Protein AF-A0A938S3V7-F1 (afdb_monomer_lite)

Sequence (54 aa):
MPTSTDRTDRRDLDTFLHDVGRRIAALRRARGWTQADMAERLGVAVQNAQRLEG

Structure (mmCIF, N/CA/C/O backbone):
data_AF-A0A938S3V7-F1
#
_entry.id   AF-A0A938S3V7-F1
#
loop_
_atom_site.group_PDB
_atom_site.id
_atom_site.type_symbol
_atom_site.label_atom_id
_atom_site.label_alt_id
_atom_site.label_comp_id
_atom_site.label_asym_id
_atom_site.label_entity_id
_atom_site.label_seq_id
_atom_site.pdbx_PDB_ins_code
_atom_site.Cartn_x
_atom_site.Cartn_y
_atom_site.Cartn_z
_atom_site.occupancy
_atom_site.B_iso_or_equiv
_atom_site.auth_seq_id
_atom_site.auth_comp_id
_atom_site.auth_asym_id
_atom_site.auth_atom_id
_atom_site.pdbx_PDB_model_num
ATOM 1 N N . MET A 1 1 ? 27.057 13.299 -19.432 1.00 44.38 1 MET A N 1
ATOM 2 C CA . MET A 1 1 ? 25.901 12.773 -20.190 1.00 44.38 1 MET A CA 1
ATOM 3 C C . MET A 1 1 ? 25.580 11.392 -19.637 1.00 44.38 1 MET A C 1
ATOM 5 O O . MET A 1 1 ? 26.461 10.547 -19.739 1.00 44.38 1 MET A O 1
ATOM 9 N N . PRO A 1 2 ? 24.421 11.152 -18.997 1.00 52.53 2 PRO A N 1
ATOM 10 C CA . PRO A 1 2 ? 24.066 9.801 -18.566 1.00 52.53 2 PRO A CA 1
ATOM 11 C C . PRO A 1 2 ? 23.843 8.928 -19.813 1.00 52.53 2 PRO A C 1
ATOM 13 O O . PRO A 1 2 ? 23.172 9.345 -20.761 1.00 52.53 2 PRO A O 1
ATOM 16 N N . THR A 1 3 ? 24.479 7.759 -19.854 1.00 50.41 3 THR A N 1
ATOM 17 C CA . THR A 1 3 ? 24.473 6.844 -21.004 1.00 50.41 3 THR A CA 1
ATOM 18 C C . THR A 1 3 ? 23.136 6.104 -21.131 1.00 50.41 3 THR A C 1
ATOM 20 O O . THR A 1 3 ? 22.369 5.981 -20.179 1.00 50.41 3 THR A O 1
ATOM 23 N N . SER A 1 4 ? 22.833 5.621 -22.342 1.00 57.69 4 SER A N 1
ATOM 24 C CA . SER A 1 4 ? 21.567 4.958 -22.717 1.00 57.69 4 SER A CA 1
ATOM 25 C C . SER A 1 4 ? 21.184 3.746 -21.841 1.00 57.69 4 SER A C 1
ATOM 27 O O . SER A 1 4 ? 20.012 3.376 -21.773 1.00 57.69 4 SER A O 1
ATOM 29 N N . THR A 1 5 ? 22.154 3.149 -21.145 1.00 59.31 5 THR A N 1
ATOM 30 C CA . THR A 1 5 ? 21.973 1.987 -20.263 1.00 59.31 5 THR A CA 1
ATOM 31 C C . THR A 1 5 ? 21.198 2.334 -18.982 1.00 59.31 5 THR A C 1
ATOM 33 O O . THR A 1 5 ? 20.273 1.612 -18.627 1.00 59.31 5 THR A O 1
ATOM 36 N N . ASP A 1 6 ? 21.461 3.491 -18.361 1.00 61.88 6 ASP A N 1
ATOM 37 C CA . ASP A 1 6 ? 20.833 3.926 -17.093 1.00 61.88 6 ASP A CA 1
ATOM 38 C C . ASP A 1 6 ? 19.312 4.155 -17.208 1.00 61.88 6 ASP A C 1
ATOM 40 O O . ASP A 1 6 ? 18.536 3.912 -16.284 1.00 61.88 6 ASP A O 1
ATOM 44 N N . ARG A 1 7 ? 18.851 4.594 -18.387 1.00 60.91 7 ARG A N 1
ATOM 45 C CA . ARG A 1 7 ? 17.417 4.795 -18.660 1.00 60.91 7 ARG A CA 1
ATOM 46 C C . ARG A 1 7 ? 16.652 3.496 -18.886 1.00 60.91 7 ARG A C 1
ATOM 48 O O . ARG A 1 7 ? 15.428 3.502 -18.789 1.00 60.91 7 ARG A O 1
ATOM 55 N N . THR A 1 8 ? 17.328 2.417 -19.263 1.00 66.12 8 THR A N 1
ATOM 56 C CA . THR A 1 8 ? 16.675 1.124 -19.524 1.00 66.12 8 THR A CA 1
ATOM 57 C C . THR A 1 8 ? 16.508 0.363 -18.215 1.00 66.12 8 THR A C 1
ATOM 59 O O . THR A 1 8 ? 15.387 0.001 -17.884 1.00 66.12 8 THR A O 1
ATOM 62 N N . ASP A 1 9 ? 17.559 0.337 -17.396 1.00 76.81 9 ASP A N 1
ATOM 63 C CA . ASP A 1 9 ? 17.571 -0.311 -16.078 1.00 76.81 9 ASP A CA 1
ATOM 64 C C . ASP A 1 9 ? 16.458 0.213 -15.146 1.00 76.81 9 ASP A C 1
ATOM 66 O O . ASP A 1 9 ? 15.734 -0.532 -14.488 1.00 76.81 9 ASP A O 1
ATOM 70 N N . ARG A 1 10 ? 16.231 1.530 -15.164 1.00 80.12 10 ARG A N 1
ATOM 71 C CA . ARG A 1 10 ? 15.182 2.168 -14.358 1.00 80.12 10 ARG A CA 1
ATOM 72 C C . ARG A 1 10 ? 13.760 1.865 -14.831 1.00 80.12 10 ARG A C 1
ATOM 74 O O . ARG A 1 10 ? 12.882 1.688 -13.998 1.00 80.12 10 ARG A O 1
ATOM 81 N N . ARG A 1 11 ? 13.530 1.751 -16.143 1.00 82.25 11 ARG A N 1
ATOM 82 C CA . ARG A 1 11 ? 12.208 1.375 -16.685 1.00 82.25 11 ARG A CA 1
ATOM 83 C C . ARG A 1 11 ? 11.857 -0.074 -16.357 1.00 82.25 11 ARG A C 1
ATOM 85 O O . ARG A 1 11 ? 10.694 -0.377 -16.086 1.00 82.25 11 ARG A O 1
ATOM 92 N N . ASP A 1 12 ? 12.861 -0.942 -16.361 1.00 87.56 12 ASP A N 1
ATOM 93 C CA . ASP A 1 12 ? 12.695 -2.351 -16.017 1.00 87.56 12 ASP A CA 1
ATOM 94 C C . ASP A 1 12 ? 12.385 -2.505 -14.521 1.00 87.56 12 ASP A C 1
ATOM 96 O O . ASP A 1 12 ? 11.465 -3.240 -14.153 1.00 87.56 12 ASP A O 1
ATOM 100 N N . LEU A 1 13 ? 13.062 -1.730 -13.663 1.00 87.56 13 LEU A N 1
ATOM 101 C CA . LEU A 1 13 ? 12.758 -1.665 -12.234 1.00 87.56 13 LEU A CA 1
ATOM 102 C C . LEU A 1 13 ? 11.342 -1.136 -11.963 1.00 87.56 13 LEU A C 1
ATOM 104 O O . LEU A 1 13 ? 10.612 -1.746 -11.184 1.00 87.56 13 LEU A O 1
ATOM 108 N N . ASP A 1 14 ? 10.935 -0.043 -12.611 1.00 90.44 14 ASP A N 1
ATOM 109 C CA . ASP A 1 14 ? 9.595 0.532 -12.438 1.00 90.44 14 ASP A CA 1
ATOM 110 C C . ASP A 1 14 ? 8.504 -0.479 -12.833 1.00 90.44 14 ASP A C 1
ATOM 112 O O . ASP A 1 14 ? 7.522 -0.673 -12.111 1.00 90.44 14 ASP A O 1
ATOM 116 N N . THR A 1 15 ? 8.710 -1.190 -13.947 1.00 91.44 15 THR A N 1
ATOM 117 C CA . THR A 1 15 ? 7.800 -2.249 -14.414 1.00 91.44 15 THR A CA 1
ATOM 118 C C . THR A 1 15 ? 7.731 -3.402 -13.412 1.00 91.44 15 THR A C 1
ATOM 120 O O . THR A 1 15 ? 6.643 -3.875 -13.076 1.00 91.44 15 THR A O 1
ATOM 123 N N . PHE A 1 16 ? 8.881 -3.833 -12.890 1.00 91.94 16 PHE A N 1
ATOM 124 C CA . PHE A 1 16 ? 8.953 -4.890 -11.887 1.00 91.94 16 PHE A CA 1
ATOM 125 C C . PHE A 1 16 ? 8.240 -4.505 -10.584 1.00 91.94 16 PHE A C 1
ATOM 127 O O . PHE A 1 16 ? 7.456 -5.295 -10.055 1.00 91.94 16 PHE A O 1
ATOM 134 N N . LEU A 1 17 ? 8.472 -3.293 -10.072 1.00 92.00 17 LEU A N 1
ATOM 135 C CA . LEU A 1 17 ? 7.841 -2.806 -8.842 1.00 92.00 17 LEU A CA 1
ATOM 136 C C . LEU A 1 17 ? 6.319 -2.719 -8.989 1.00 92.00 17 LEU A C 1
ATOM 138 O O . LEU A 1 17 ? 5.591 -3.166 -8.100 1.00 92.00 17 LEU A O 1
ATOM 142 N N . HIS A 1 18 ? 5.836 -2.245 -10.137 1.00 93.06 18 HIS A N 1
ATOM 143 C CA . HIS A 1 18 ? 4.409 -2.227 -10.442 1.00 93.06 18 HIS A CA 1
ATOM 144 C C . HIS A 1 18 ? 3.806 -3.649 -10.459 1.00 93.06 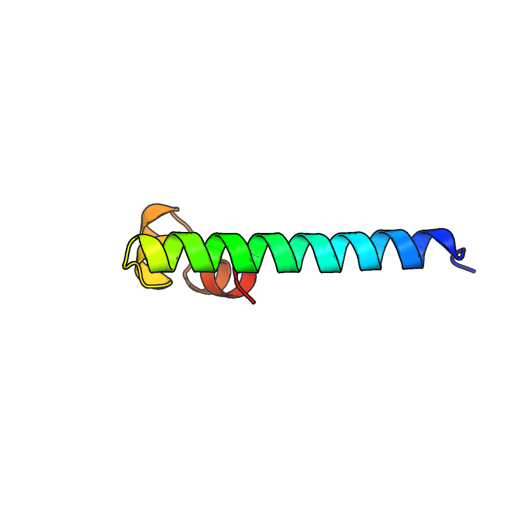18 HIS A C 1
ATOM 146 O O . HIS A 1 18 ? 2.729 -3.892 -9.909 1.00 93.06 18 HIS A O 1
ATOM 152 N N . ASP A 1 19 ? 4.504 -4.635 -11.029 1.00 95.75 19 ASP A N 1
ATOM 153 C CA . ASP A 1 19 ? 4.057 -6.035 -11.028 1.00 95.75 19 ASP A CA 1
ATOM 154 C C . ASP A 1 19 ? 3.997 -6.654 -9.633 1.00 95.75 19 ASP A C 1
ATOM 156 O O . ASP A 1 19 ? 3.053 -7.390 -9.315 1.00 95.75 19 ASP A O 1
ATOM 160 N N . VAL A 1 20 ? 4.976 -6.334 -8.787 1.00 95.31 20 VAL A N 1
ATOM 161 C 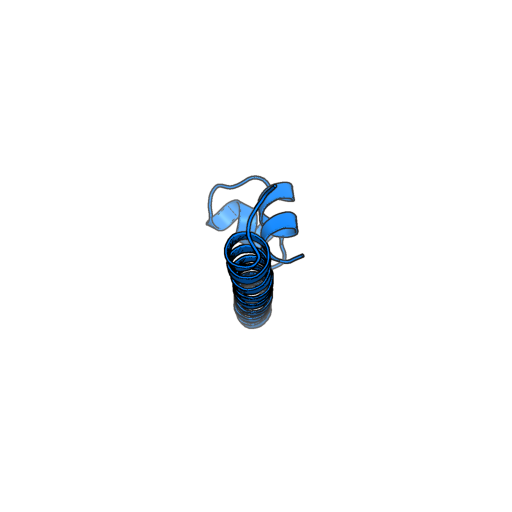CA . VAL A 1 20 ? 4.972 -6.728 -7.377 1.00 95.31 20 VAL A CA 1
ATOM 162 C C . VAL A 1 20 ? 3.744 -6.147 -6.673 1.00 95.31 20 VAL A C 1
ATOM 164 O O . VAL A 1 20 ? 3.009 -6.902 -6.029 1.00 95.31 20 VAL A O 1
ATOM 167 N N . GLY A 1 21 ? 3.455 -4.858 -6.861 1.00 95.50 21 GLY A N 1
ATOM 168 C CA . GLY A 1 21 ? 2.289 -4.211 -6.263 1.00 95.50 21 GLY A CA 1
ATOM 169 C C . GLY A 1 21 ? 0.962 -4.832 -6.689 1.00 95.50 21 GLY A C 1
ATOM 170 O O . GLY A 1 21 ? 0.119 -5.160 -5.845 1.00 95.50 21 GLY A O 1
ATOM 171 N N . ARG A 1 22 ? 0.809 -5.139 -7.984 1.00 97.31 22 ARG A N 1
ATOM 172 C CA . ARG A 1 22 ? -0.369 -5.858 -8.500 1.00 97.31 22 ARG A CA 1
ATOM 173 C C . ARG A 1 22 ? -0.559 -7.223 -7.838 1.00 97.31 22 ARG A C 1
ATOM 175 O O . ARG A 1 22 ? -1.686 -7.585 -7.488 1.00 97.31 22 ARG A O 1
ATOM 182 N N . ARG A 1 23 ? 0.524 -7.985 -7.645 1.00 97.44 23 ARG A N 1
ATOM 183 C CA . ARG A 1 23 ? 0.483 -9.311 -7.001 1.00 97.44 23 ARG A CA 1
ATOM 184 C C . ARG A 1 23 ? 0.130 -9.224 -5.521 1.00 97.44 23 ARG A C 1
ATOM 186 O O . ARG A 1 23 ? -0.696 -10.011 -5.058 1.00 97.44 23 ARG A O 1
ATOM 193 N N . ILE A 1 24 ? 0.696 -8.260 -4.797 1.00 96.31 24 ILE A N 1
ATOM 194 C CA . ILE A 1 24 ? 0.351 -7.998 -3.392 1.00 96.31 24 ILE A CA 1
ATOM 195 C C . ILE A 1 24 ? -1.148 -7.702 -3.275 1.00 96.31 24 ILE A C 1
ATOM 197 O O . ILE A 1 24 ? -1.848 -8.353 -2.496 1.00 96.31 24 ILE A O 1
ATOM 201 N N . ALA A 1 25 ? -1.667 -6.814 -4.125 1.00 97.12 25 ALA A N 1
ATOM 202 C CA . ALA A 1 25 ? -3.078 -6.452 -4.119 1.00 97.12 25 ALA A CA 1
ATOM 203 C C . ALA A 1 25 ? -3.996 -7.645 -4.452 1.00 97.12 25 ALA A C 1
ATOM 205 O O . ALA A 1 25 ? -5.088 -7.769 -3.893 1.00 97.12 25 ALA A O 1
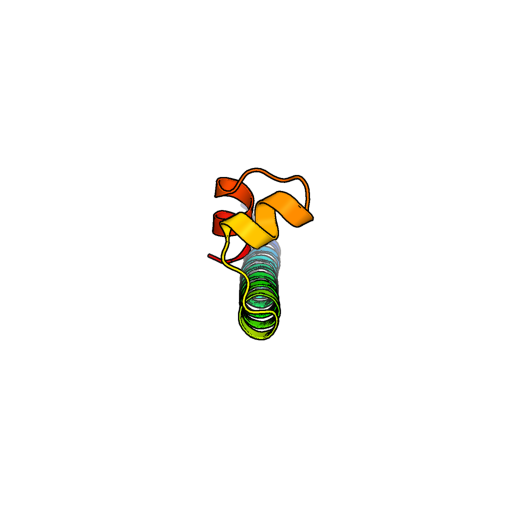ATOM 206 N N . ALA A 1 26 ? -3.579 -8.539 -5.354 1.00 97.81 26 ALA A N 1
ATOM 207 C CA . ALA A 1 26 ? -4.317 -9.764 -5.662 1.00 97.81 26 ALA A CA 1
ATOM 208 C C . ALA A 1 26 ? -4.369 -10.719 -4.457 1.00 97.81 26 ALA A C 1
ATOM 210 O O . ALA A 1 26 ? -5.448 -11.182 -4.090 1.00 97.81 26 ALA A O 1
ATOM 211 N N . LEU A 1 27 ? -3.231 -10.960 -3.798 1.00 97.31 27 LEU A N 1
ATOM 212 C CA . LEU A 1 27 ? -3.148 -11.813 -2.607 1.00 97.31 27 LEU A CA 1
ATOM 213 C C . LEU A 1 27 ? -3.978 -11.263 -1.446 1.00 97.31 27 LEU A C 1
ATOM 215 O O . LEU A 1 27 ? -4.695 -12.014 -0.786 1.00 97.31 27 LEU A O 1
ATOM 219 N N . ARG A 1 28 ? -3.918 -9.949 -1.219 1.00 97.56 28 ARG A N 1
ATOM 220 C CA . ARG A 1 28 ? -4.719 -9.273 -0.200 1.00 97.56 28 ARG A CA 1
ATOM 221 C C . ARG A 1 28 ? -6.217 -9.479 -0.446 1.00 97.56 28 ARG A C 1
ATOM 223 O O . ARG A 1 28 ? -6.931 -9.896 0.464 1.00 97.56 28 ARG A O 1
ATOM 230 N N . ARG A 1 29 ? -6.686 -9.244 -1.678 1.00 97.56 29 ARG A N 1
ATOM 231 C CA . ARG A 1 29 ? -8.097 -9.444 -2.059 1.00 97.56 29 ARG A CA 1
ATOM 232 C C . ARG A 1 29 ? -8.524 -10.908 -1.952 1.00 97.56 29 ARG A C 1
ATOM 234 O O . ARG A 1 29 ? -9.605 -11.170 -1.440 1.00 97.56 29 ARG A O 1
ATOM 241 N N . ALA A 1 30 ? -7.675 -11.852 -2.359 1.00 98.25 30 ALA A N 1
ATOM 242 C CA . ALA A 1 30 ? -7.948 -13.287 -2.238 1.00 98.25 30 ALA A CA 1
ATOM 243 C C . ALA A 1 30 ? -8.116 -13.740 -0.776 1.00 98.25 30 ALA A C 1
ATOM 245 O O . ALA A 1 30 ? -8.830 -14.698 -0.500 1.00 98.25 30 ALA A O 1
ATOM 246 N N . ARG A 1 31 ? -7.487 -13.030 0.167 1.00 97.06 31 ARG A N 1
ATOM 247 C CA . ARG A 1 31 ? -7.643 -13.243 1.613 1.00 97.06 31 ARG A CA 1
ATOM 248 C C . ARG A 1 31 ? -8.806 -12.457 2.231 1.00 97.06 31 ARG A C 1
ATOM 250 O O . ARG A 1 31 ? -9.003 -12.537 3.439 1.00 97.06 31 ARG A O 1
ATOM 257 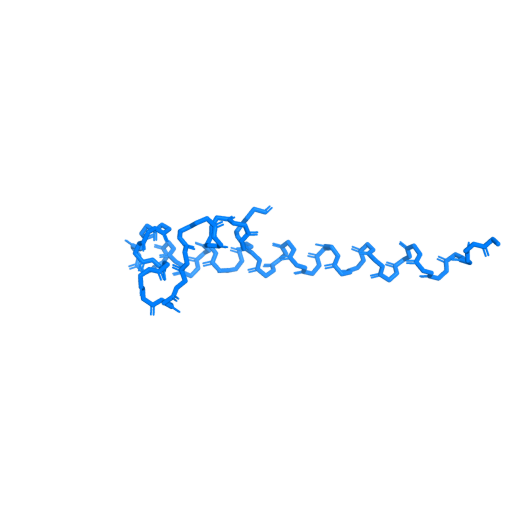N N . GLY A 1 32 ? -9.552 -11.685 1.437 1.00 97.88 32 GLY A N 1
ATOM 258 C CA . GLY A 1 32 ?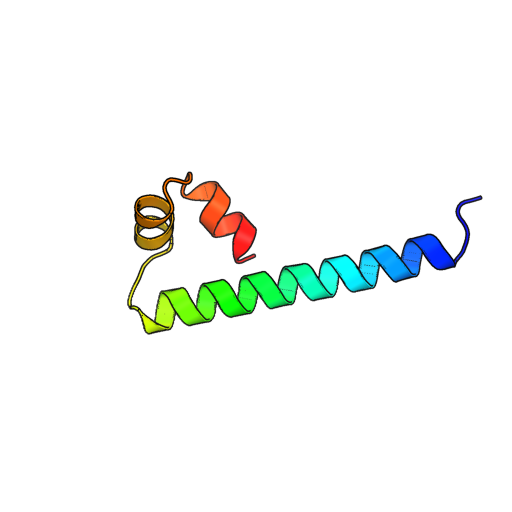 -10.638 -10.825 1.917 1.00 97.88 32 GLY A CA 1
ATOM 259 C C . GLY A 1 32 ? -10.165 -9.632 2.752 1.00 97.88 32 GLY A C 1
ATOM 260 O O . GLY A 1 32 ? -10.952 -9.059 3.495 1.00 97.88 32 GLY A O 1
ATOM 261 N N . TRP A 1 33 ? -8.885 -9.262 2.666 1.00 97.69 33 TRP A N 1
ATOM 262 C CA . TRP A 1 33 ? -8.310 -8.193 3.482 1.00 97.69 33 TRP A CA 1
ATOM 263 C C . TRP A 1 33 ? -8.511 -6.823 2.832 1.00 97.69 33 TRP A C 1
ATOM 265 O O . TRP A 1 33 ? -8.317 -6.650 1.623 1.00 97.69 33 TRP A O 1
ATOM 275 N N . THR A 1 34 ? -8.819 -5.809 3.635 1.00 97.00 34 THR A N 1
ATOM 276 C CA . THR A 1 34 ? -8.643 -4.403 3.248 1.00 97.00 34 THR A CA 1
ATOM 277 C C . THR A 1 34 ? -7.159 -4.009 3.285 1.00 97.00 34 THR A C 1
ATOM 279 O O . THR A 1 34 ? -6.309 -4.754 3.775 1.00 97.00 34 THR A O 1
ATOM 282 N N . GLN A 1 35 ? -6.794 -2.839 2.752 1.00 96.38 35 GLN A N 1
ATOM 283 C CA . GLN A 1 35 ? -5.412 -2.349 2.888 1.00 96.38 35 GLN A CA 1
ATOM 284 C C . GLN A 1 35 ? -5.034 -2.100 4.355 1.00 96.38 35 GLN A C 1
ATOM 286 O O . GLN A 1 35 ? -3.891 -2.352 4.726 1.00 96.38 35 GLN A O 1
ATOM 291 N N . ALA A 1 36 ? -5.991 -1.676 5.189 1.00 96.44 36 ALA A N 1
ATOM 292 C CA . ALA A 1 36 ? -5.790 -1.523 6.628 1.00 96.44 36 ALA A CA 1
ATOM 293 C C . ALA A 1 36 ? -5.510 -2.875 7.303 1.00 96.44 36 ALA A C 1
ATOM 295 O O . ALA A 1 36 ? -4.528 -2.997 8.027 1.00 96.44 36 ALA A O 1
ATOM 296 N N . ASP A 1 37 ? -6.289 -3.907 6.964 1.00 97.56 37 ASP A N 1
ATOM 297 C CA . ASP A 1 37 ? -6.086 -5.283 7.439 1.00 97.56 37 ASP A CA 1
ATOM 298 C C . ASP A 1 37 ? -4.696 -5.832 7.117 1.00 97.56 37 ASP A C 1
ATOM 300 O O . ASP A 1 37 ? -4.090 -6.540 7.924 1.00 97.56 37 ASP A O 1
ATOM 304 N N . MET A 1 38 ? -4.209 -5.557 5.904 1.00 96.94 38 MET A N 1
ATOM 305 C CA . MET A 1 38 ? -2.872 -5.963 5.483 1.00 96.94 38 MET A CA 1
ATOM 306 C C . MET A 1 38 ? -1.798 -5.181 6.241 1.00 96.94 38 MET A C 1
ATOM 308 O O . MET A 1 38 ? -0.827 -5.777 6.696 1.00 96.94 38 MET A O 1
ATOM 312 N N . ALA A 1 39 ? -1.971 -3.866 6.375 1.00 96.62 39 ALA A N 1
ATOM 313 C CA . ALA A 1 39 ? -1.021 -2.998 7.059 1.00 96.62 39 ALA A CA 1
ATOM 314 C C . ALA A 1 39 ? -0.842 -3.403 8.529 1.00 96.62 39 ALA A C 1
ATOM 316 O O . ALA A 1 39 ? 0.287 -3.575 8.983 1.00 96.62 39 ALA A O 1
ATOM 317 N N . GLU A 1 40 ? -1.952 -3.656 9.228 1.00 97.31 40 GLU A N 1
ATOM 318 C CA . GLU A 1 40 ? -1.962 -4.150 10.606 1.00 97.31 40 GLU A CA 1
ATOM 319 C C . GLU A 1 40 ? -1.208 -5.481 10.731 1.00 97.31 40 GLU A C 1
ATOM 321 O O . GLU A 1 40 ? -0.309 -5.614 11.557 1.00 97.31 40 GLU A O 1
ATOM 326 N N . ARG A 1 41 ? -1.501 -6.448 9.852 1.00 95.50 41 ARG A N 1
ATOM 327 C CA . ARG A 1 41 ? -0.862 -7.777 9.873 1.00 95.50 41 ARG A CA 1
ATOM 328 C C . ARG A 1 41 ? 0.628 -7.752 9.544 1.00 95.50 41 ARG A C 1
ATOM 330 O O . ARG A 1 41 ? 1.362 -8.614 10.016 1.00 95.50 41 ARG A O 1
ATOM 337 N N . LEU A 1 42 ? 1.065 -6.809 8.712 1.00 93.56 42 LEU A N 1
ATOM 338 C CA . LEU A 1 42 ? 2.471 -6.637 8.343 1.00 93.56 42 LEU A CA 1
ATOM 339 C C . LEU A 1 42 ? 3.233 -5.713 9.306 1.00 93.56 42 LEU A C 1
ATOM 341 O O . LEU A 1 42 ? 4.446 -5.580 9.165 1.00 93.56 42 LEU A O 1
ATOM 345 N N . GLY A 1 43 ? 2.554 -5.068 10.260 1.00 95.88 43 GLY A N 1
ATOM 346 C CA . GLY A 1 43 ? 3.177 -4.108 11.173 1.00 95.88 43 GLY A CA 1
ATOM 347 C C . GLY A 1 43 ? 3.677 -2.841 10.473 1.00 95.88 43 GLY A C 1
ATOM 348 O O . GLY A 1 43 ? 4.678 -2.260 10.886 1.00 95.88 43 GLY A O 1
ATOM 349 N N . VAL A 1 44 ? 3.008 -2.417 9.396 1.00 94.94 44 VAL A N 1
ATOM 350 C CA . VAL A 1 44 ? 3.360 -1.210 8.632 1.00 94.94 44 VAL A CA 1
A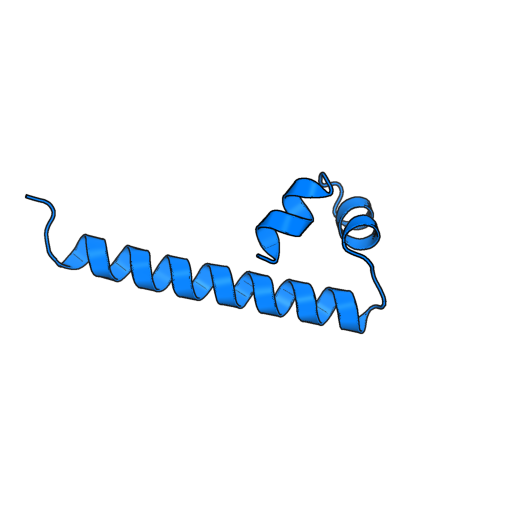TOM 351 C C . VAL A 1 44 ? 2.237 -0.182 8.679 1.00 94.94 44 VAL A C 1
ATOM 353 O O . VAL A 1 44 ? 1.076 -0.503 8.919 1.00 94.94 44 VAL A O 1
ATOM 356 N N . ALA A 1 45 ? 2.565 1.078 8.400 1.00 95.00 45 ALA A N 1
ATOM 357 C CA . ALA A 1 45 ? 1.554 2.116 8.248 1.00 95.00 45 ALA A CA 1
ATOM 358 C C . ALA A 1 45 ? 0.655 1.845 7.025 1.00 95.00 45 ALA A C 1
ATOM 360 O O . ALA A 1 45 ? 1.134 1.407 5.975 1.00 95.00 45 ALA A O 1
ATOM 361 N N . VAL A 1 46 ? -0.639 2.172 7.119 1.00 93.62 46 VAL A N 1
ATOM 362 C CA . VAL A 1 46 ? -1.614 1.981 6.022 1.00 93.62 46 VAL A CA 1
ATOM 363 C C . VAL A 1 46 ? -1.189 2.713 4.743 1.00 93.62 46 VAL A C 1
ATOM 365 O O . VAL A 1 46 ? -1.389 2.206 3.640 1.00 93.62 46 VAL A O 1
ATOM 368 N N . GLN A 1 47 ? -0.526 3.865 4.874 1.00 93.81 47 GLN A N 1
ATOM 369 C CA . GLN A 1 47 ? -0.001 4.613 3.728 1.00 93.81 47 GLN A CA 1
ATOM 370 C C . GLN A 1 47 ? 1.085 3.825 2.976 1.00 93.81 47 GLN A C 1
ATOM 372 O O . GLN A 1 47 ? 1.181 3.922 1.755 1.00 93.81 47 GLN A O 1
ATOM 377 N N . ASN A 1 48 ? 1.872 2.999 3.674 1.00 92.00 48 ASN A N 1
ATOM 378 C CA . ASN A 1 48 ? 2.882 2.150 3.041 1.00 92.00 48 ASN A CA 1
ATOM 379 C C . ASN A 1 48 ? 2.227 0.993 2.279 1.00 92.00 48 ASN A C 1
ATOM 381 O O . ASN A 1 48 ? 2.658 0.677 1.177 1.00 92.00 48 ASN A O 1
ATOM 385 N N . ALA A 1 49 ? 1.147 0.416 2.814 1.00 91.25 49 ALA A N 1
ATOM 386 C CA . ALA A 1 49 ? 0.357 -0.591 2.106 1.00 91.25 49 ALA A CA 1
ATOM 387 C C . ALA A 1 49 ? -0.256 -0.036 0.807 1.00 91.25 49 ALA A C 1
ATOM 389 O O . ALA A 1 49 ? -0.245 -0.714 -0.215 1.00 91.25 49 ALA A O 1
ATOM 390 N N . GLN A 1 50 ? -0.732 1.212 0.823 1.00 90.75 50 GLN A N 1
ATOM 391 C CA . GLN A 1 50 ? -1.222 1.895 -0.378 1.00 90.75 50 GLN A CA 1
ATOM 392 C C . GLN A 1 50 ? -0.124 2.112 -1.419 1.00 90.75 50 GLN A C 1
ATOM 394 O O . GLN A 1 50 ? -0.331 1.811 -2.588 1.00 90.75 50 GLN A O 1
ATOM 399 N N . ARG A 1 51 ? 1.051 2.593 -0.994 1.00 91.69 51 ARG A N 1
ATOM 400 C CA . ARG A 1 51 ? 2.195 2.835 -1.889 1.00 91.69 51 ARG A CA 1
ATOM 401 C C . ARG A 1 51 ? 2.786 1.561 -2.484 1.00 91.69 51 ARG A C 1
ATOM 403 O O . ARG A 1 51 ? 3.381 1.633 -3.544 1.00 91.69 51 ARG A O 1
ATOM 410 N N . LEU A 1 52 ? 2.668 0.429 -1.794 1.00 88.69 52 LEU A N 1
ATOM 411 C CA . LEU A 1 52 ? 3.108 -0.861 -2.322 1.00 88.69 52 LEU A CA 1
ATOM 412 C C . LEU A 1 52 ? 2.187 -1.377 -3.429 1.00 88.69 52 LEU A C 1
ATOM 414 O O . LEU A 1 52 ? 2.650 -2.139 -4.262 1.00 88.69 52 LEU A O 1
ATOM 418 N N . GLU A 1 53 ? 0.899 -1.021 -3.412 1.00 88.88 53 GLU A N 1
ATOM 419 C CA . GLU A 1 53 ? -0.093 -1.514 -4.380 1.00 88.88 53 GLU A CA 1
ATOM 420 C C . GLU A 1 53 ? -0.350 -0.574 -5.566 1.00 88.88 53 GLU A C 1
ATOM 422 O O . GLU A 1 53 ? -0.944 -1.026 -6.548 1.00 88.88 53 GLU A O 1
ATOM 427 N N . GLY A 1 54 ? 0.019 0.705 -5.451 1.00 78.12 54 GLY A N 1
ATOM 428 C CA . GLY A 1 54 ? -0.124 1.725 -6.499 1.00 78.12 54 GLY A CA 1
ATOM 429 C C . GLY A 1 54 ? 1.103 1.825 -7.388 1.00 78.12 54 GLY A C 1
ATOM 430 O O . GLY A 1 54 ? 0.899 2.058 -8.597 1.00 78.12 54 GLY A O 1
#

Secondary structure (DSSP, 8-state):
---TTHHHHHHHHHHHHHHHHHHHHHHHHHTT--HHHHHHHHTS-HHHHHHHH-

Foldseek 3Di:
DDDPVVVVVVVVVVVVQQVQLCVLVVVCVVVVHDLVRVCVVVVHDSVVSVVSND

Radius of gyration: 14.74 Å; chains: 1; bounding box: 36×26×34 Å

pLDDT: mean 87.86, std 14.12, range [44.38, 98.25]